Protein AF-A0AAE3VII7-F1 (afdb_monomer_lite)

Sequence (86 aa):
MVIRVHEADSNGPIAGSGEVFRGGALDVVQGMKLNPFNASLGPVEYMRKTLKAIGQDAVVLPEDANAASAVFIGVLIKSGYATLVD

Foldseek 3Di:
DKKFFFDADPVGGDPPHGDIDDDALLRRLVVVQPPPVRVPDDSLRSLCVVCVVLVNNVDDADPDNRSSSVSSVVVCCVRVRMDDDD

Organism: NCBI:txid760260

Radius of gyration: 11.88 Å; chains: 1; bounding box: 25×27×31 Å

pLDDT: mean 87.51, std 6.13, range [67.06, 94.94]

Secondary structure (DSSP, 8-state):
-EEEEPPEETTEE-TT-SEEEESSHHHHHHHHHTSTTTTTS-HHHHHHHHHHHTT-TTPPPPSSHHHHHHHHHHHHHHTTSEEE--

Structure (mmCIF, N/CA/C/O backbone):
data_AF-A0AAE3VII7-F1
#
_entry.id   AF-A0AAE3VII7-F1
#
loop_
_atom_site.group_PDB
_atom_site.id
_atom_site.type_symbol
_atom_site.label_atom_id
_atom_site.label_alt_id
_atom_site.label_comp_id
_atom_site.label_asym_id
_atom_site.label_entity_id
_atom_site.label_seq_id
_atom_site.pdbx_PDB_ins_code
_atom_site.Cartn_x
_atom_site.Cartn_y
_atom_site.Cartn_z
_atom_site.occupancy
_atom_site.B_iso_or_equiv
_atom_site.auth_seq_id
_atom_site.auth_comp_id
_atom_site.auth_asym_id
_atom_site.auth_atom_id
_atom_site.pdbx_PDB_model_num
ATOM 1 N N . MET A 1 1 ? 8.882 -12.182 -1.709 1.00 84.69 1 MET A N 1
ATOM 2 C CA . MET A 1 1 ? 8.015 -11.787 -2.838 1.00 84.69 1 MET A CA 1
ATOM 3 C C . MET A 1 1 ? 8.739 -10.755 -3.682 1.00 84.69 1 MET A C 1
ATOM 5 O O . MET A 1 1 ? 9.589 -10.047 -3.143 1.00 84.69 1 MET A O 1
ATOM 9 N N . VAL A 1 2 ? 8.408 -10.674 -4.969 1.00 89.50 2 VAL A N 1
ATOM 10 C CA . VAL A 1 2 ? 8.826 -9.575 -5.843 1.00 89.50 2 VAL A CA 1
ATOM 11 C C . VAL A 1 2 ? 7.566 -8.876 -6.332 1.00 89.50 2 VAL A C 1
ATOM 13 O O . VAL A 1 2 ? 6.622 -9.518 -6.786 1.00 89.50 2 VAL A O 1
ATOM 16 N N . ILE A 1 3 ? 7.524 -7.561 -6.170 1.00 90.62 3 ILE A N 1
ATOM 17 C CA . ILE A 1 3 ? 6.369 -6.748 -6.530 1.00 90.62 3 ILE A CA 1
ATOM 18 C C . ILE A 1 3 ? 6.836 -5.491 -7.237 1.00 90.62 3 ILE A C 1
ATOM 20 O O . ILE A 1 3 ? 7.804 -4.855 -6.822 1.00 90.62 3 ILE A O 1
ATOM 24 N N . ARG A 1 4 ? 6.137 -5.133 -8.306 1.00 90.75 4 ARG A N 1
ATOM 25 C CA . ARG A 1 4 ? 6.302 -3.857 -8.982 1.00 90.75 4 ARG A CA 1
ATOM 26 C C . ARG A 1 4 ? 5.216 -2.914 -8.509 1.00 90.75 4 ARG A C 1
ATOM 28 O O . ARG A 1 4 ? 4.044 -3.244 -8.649 1.00 90.75 4 ARG A O 1
ATOM 35 N N . VAL A 1 5 ? 5.599 -1.773 -7.954 1.00 89.56 5 VAL A N 1
ATOM 36 C CA . VAL A 1 5 ? 4.663 -0.704 -7.599 1.00 89.56 5 VAL A CA 1
ATOM 37 C C . VAL A 1 5 ? 4.657 0.293 -8.744 1.00 89.56 5 VAL A C 1
ATOM 39 O O . VAL A 1 5 ? 5.704 0.827 -9.099 1.00 89.56 5 VAL A O 1
ATOM 42 N N . HIS A 1 6 ? 3.488 0.505 -9.333 1.00 89.19 6 HIS A N 1
ATOM 43 C CA . HIS A 1 6 ? 3.296 1.372 -10.483 1.00 89.19 6 HIS A CA 1
ATOM 44 C C . HIS A 1 6 ? 3.223 2.836 -10.058 1.00 89.19 6 HIS A C 1
ATOM 46 O O . HIS A 1 6 ? 2.654 3.174 -9.017 1.00 89.19 6 HIS A O 1
ATOM 52 N N . GLU A 1 7 ? 3.780 3.710 -10.891 1.00 86.44 7 GLU A N 1
ATOM 53 C CA . GLU A 1 7 ? 3.530 5.143 -10.772 1.00 86.44 7 GLU A CA 1
ATOM 54 C C . GLU A 1 7 ? 2.053 5.425 -11.043 1.00 86.44 7 GLU A C 1
ATOM 56 O O . GLU A 1 7 ? 1.383 4.680 -11.761 1.00 86.44 7 GLU A O 1
ATOM 61 N N . ALA A 1 8 ? 1.547 6.509 -10.465 1.00 83.38 8 ALA A N 1
ATOM 62 C CA . ALA A 1 8 ? 0.169 6.928 -10.633 1.00 83.38 8 ALA A CA 1
ATOM 63 C C . ALA A 1 8 ? 0.116 8.367 -11.131 1.00 83.38 8 ALA A C 1
ATOM 65 O O . ALA A 1 8 ? 0.778 9.243 -10.570 1.00 83.38 8 ALA A O 1
ATOM 66 N N . ASP A 1 9 ? -0.695 8.606 -12.155 1.00 82.00 9 ASP A N 1
ATOM 67 C CA . ASP A 1 9 ? -1.021 9.937 -12.651 1.00 82.00 9 ASP A CA 1
ATOM 68 C C . ASP A 1 9 ? -2.490 10.286 -12.368 1.00 82.00 9 ASP A C 1
ATOM 70 O O . ASP A 1 9 ? -3.208 9.566 -11.669 1.00 82.00 9 ASP A O 1
ATOM 74 N N . SER A 1 10 ? -2.955 11.418 -12.899 1.00 77.56 10 SER A N 1
ATOM 75 C CA . SER A 1 10 ? -4.340 11.871 -12.736 1.00 77.56 10 SER A CA 1
ATOM 76 C C . SER A 1 10 ? -5.384 10.882 -13.275 1.00 77.56 10 SER A C 1
ATOM 78 O O . SER A 1 10 ? -6.540 10.967 -12.871 1.00 77.56 10 SER A O 1
ATOM 80 N N . ASN A 1 11 ? -4.996 9.950 -14.150 1.00 80.38 11 ASN A N 1
ATOM 81 C CA . ASN A 1 11 ? -5.864 8.911 -14.705 1.00 80.38 11 ASN A CA 1
ATOM 82 C C . ASN A 1 11 ? -5.780 7.564 -13.960 1.00 80.38 11 ASN A C 1
ATOM 84 O O . ASN A 1 11 ? -6.522 6.645 -14.307 1.00 80.38 11 ASN A O 1
ATOM 88 N N . GLY A 1 12 ? -4.922 7.435 -12.940 1.00 82.00 12 GLY A N 1
ATOM 89 C CA . GLY A 1 12 ? -4.745 6.201 -12.165 1.00 82.00 12 GLY A CA 1
ATOM 90 C C . GLY A 1 12 ? -3.358 5.559 -12.329 1.00 82.00 12 GLY A C 1
ATOM 91 O O . GLY A 1 12 ? -2.397 6.259 -12.643 1.00 82.00 12 GLY A O 1
ATOM 92 N N . PRO A 1 13 ? -3.209 4.250 -12.044 1.00 87.44 13 PRO A N 1
ATOM 93 C CA . PRO A 1 13 ? -1.921 3.566 -12.123 1.00 87.44 13 PRO A CA 1
ATOM 94 C C . PRO A 1 13 ? -1.468 3.338 -13.572 1.00 87.44 13 PRO A C 1
ATOM 96 O O . PRO A 1 13 ? -2.236 2.882 -14.421 1.00 87.44 13 PRO A O 1
ATOM 99 N N . ILE A 1 14 ? -0.188 3.588 -13.839 1.00 85.94 14 ILE A N 1
ATOM 100 C CA . ILE A 1 14 ? 0.437 3.400 -15.150 1.00 85.94 14 ILE A CA 1
ATOM 101 C C . ILE A 1 14 ? 1.012 1.980 -15.226 1.00 85.94 14 ILE A C 1
ATOM 103 O O . ILE A 1 14 ? 2.016 1.650 -14.594 1.00 85.94 14 ILE A O 1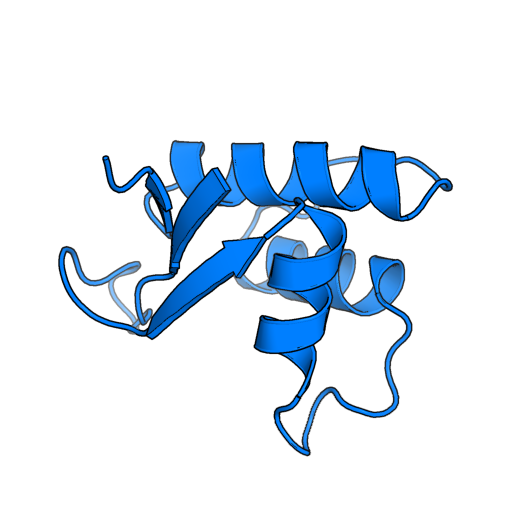
ATOM 107 N N . ALA A 1 15 ? 0.391 1.113 -16.023 1.00 79.81 15 ALA A N 1
ATOM 108 C CA . ALA A 1 15 ? 0.834 -0.273 -16.151 1.00 79.81 15 ALA A CA 1
ATOM 109 C C . ALA A 1 15 ? 2.289 -0.377 -16.653 1.00 79.81 15 ALA A C 1
ATOM 111 O O . ALA A 1 15 ? 2.688 0.271 -17.618 1.00 79.81 15 ALA A O 1
ATOM 112 N N . GLY A 1 16 ? 3.086 -1.231 -16.004 1.00 79.62 16 GLY A N 1
ATOM 113 C CA . GLY A 1 16 ? 4.480 -1.491 -16.388 1.00 79.62 16 GLY A CA 1
ATOM 114 C C . GLY A 1 16 ? 5.495 -0.420 -15.967 1.00 79.62 16 GLY A C 1
ATOM 115 O O . GLY A 1 16 ? 6.689 -0.618 -16.201 1.00 79.62 16 GLY A O 1
ATOM 116 N N . SER A 1 17 ? 5.062 0.663 -15.314 1.00 84.25 17 SER A N 1
ATOM 117 C CA . SER A 1 17 ? 5.946 1.697 -14.762 1.00 84.25 17 SER A CA 1
ATOM 118 C C . SER A 1 17 ? 6.378 1.396 -13.320 1.00 84.25 17 SER A C 1
ATOM 120 O O . SER A 1 17 ? 6.003 0.363 -12.746 1.00 84.25 17 SER A O 1
ATOM 122 N N . GLY A 1 18 ? 7.175 2.306 -12.755 1.00 85.94 18 GLY A N 1
ATOM 123 C CA . GLY A 1 18 ? 7.561 2.313 -11.350 1.00 85.94 18 GLY A CA 1
ATOM 124 C C . GLY A 1 18 ? 8.627 1.295 -10.947 1.00 85.94 18 GLY A C 1
ATOM 125 O O . GLY A 1 18 ? 9.301 0.675 -11.781 1.00 85.94 18 GLY A O 1
ATOM 126 N N . GLU A 1 19 ? 8.800 1.164 -9.635 1.00 89.12 19 GLU A N 1
ATOM 127 C CA . GLU A 1 19 ? 9.923 0.474 -9.004 1.00 89.12 19 GLU A CA 1
ATOM 128 C C . GLU A 1 19 ? 9.583 -0.964 -8.601 1.00 89.12 19 GLU A C 1
ATOM 130 O O . GLU A 1 19 ? 8.451 -1.298 -8.240 1.00 89.12 19 GLU A O 1
ATOM 135 N N . VAL A 1 20 ? 10.597 -1.831 -8.658 1.00 89.94 20 VAL A N 1
ATOM 136 C CA . VAL A 1 20 ? 10.492 -3.233 -8.247 1.00 89.94 20 VAL A CA 1
ATOM 1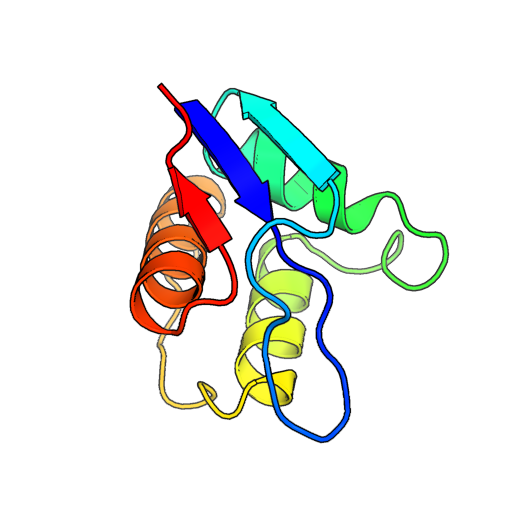37 C C . VAL A 1 20 ? 11.107 -3.402 -6.866 1.00 89.94 20 VAL A C 1
ATOM 139 O O . VAL A 1 20 ? 12.299 -3.175 -6.671 1.00 89.94 20 VAL A O 1
ATOM 142 N N . PHE A 1 21 ? 10.300 -3.889 -5.932 1.00 89.62 21 PHE A N 1
ATOM 143 C CA . PHE A 1 21 ? 10.702 -4.193 -4.568 1.00 89.62 21 PHE A CA 1
ATOM 144 C C . PHE A 1 21 ? 10.785 -5.708 -4.364 1.00 89.62 21 PHE A C 1
ATOM 146 O O . PHE A 1 21 ? 9.997 -6.482 -4.915 1.00 89.62 21 PHE A O 1
ATOM 153 N N . ARG A 1 22 ? 11.758 -6.142 -3.558 1.00 88.12 22 ARG A N 1
ATOM 154 C CA . ARG A 1 22 ? 12.011 -7.552 -3.233 1.00 88.12 22 ARG A CA 1
ATOM 155 C C . ARG A 1 22 ? 12.092 -7.716 -1.720 1.00 88.12 22 ARG A C 1
ATOM 157 O O . ARG A 1 22 ? 12.752 -6.917 -1.069 1.00 88.12 22 ARG A O 1
ATOM 164 N N . GLY A 1 23 ? 11.463 -8.757 -1.176 1.00 89.88 23 GLY A N 1
ATOM 165 C CA . GLY A 1 23 ? 11.537 -9.076 0.257 1.00 89.88 23 GLY A CA 1
ATOM 166 C C . GLY A 1 23 ? 10.224 -9.594 0.840 1.00 89.88 23 GLY A C 1
ATOM 167 O O . GLY A 1 23 ? 9.388 -10.132 0.106 1.00 89.88 23 GLY A O 1
ATOM 168 N N . GLY A 1 24 ? 10.052 -9.474 2.158 1.00 89.69 24 GLY A N 1
ATOM 169 C CA . GLY A 1 24 ? 8.758 -9.639 2.816 1.00 89.69 24 GLY A CA 1
ATOM 170 C C . GLY A 1 24 ? 7.837 -8.443 2.558 1.00 89.69 24 GLY A C 1
ATOM 171 O O . GLY A 1 24 ? 8.262 -7.420 2.025 1.00 89.69 24 GLY A O 1
ATOM 172 N N . ALA A 1 25 ? 6.561 -8.551 2.944 1.00 89.06 25 ALA A N 1
ATOM 173 C CA . ALA A 1 25 ? 5.601 -7.459 2.74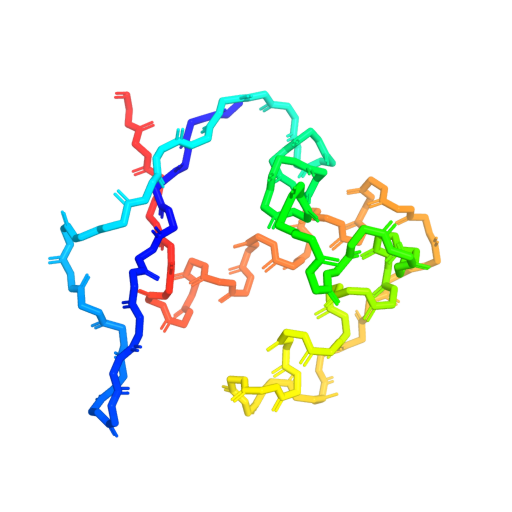9 1.00 89.06 25 ALA A CA 1
ATOM 174 C C . ALA A 1 25 ? 6.060 -6.181 3.469 1.00 89.06 25 ALA A C 1
ATOM 176 O O . ALA A 1 25 ? 5.989 -5.086 2.917 1.00 89.06 25 ALA A O 1
ATOM 177 N N . LEU A 1 26 ? 6.580 -6.338 4.690 1.00 89.81 26 LEU A N 1
ATOM 178 C CA . LEU A 1 26 ? 7.092 -5.229 5.482 1.00 89.81 26 LEU A CA 1
ATOM 179 C C . LEU A 1 26 ? 8.354 -4.600 4.871 1.00 89.81 26 LEU A C 1
ATOM 181 O O . LEU A 1 26 ? 8.449 -3.377 4.854 1.00 89.81 26 LEU A O 1
ATOM 185 N N . ASP A 1 27 ? 9.286 -5.394 4.332 1.00 89.81 27 ASP A N 1
ATOM 186 C CA . ASP A 1 27 ? 10.483 -4.873 3.650 1.00 89.81 27 ASP A CA 1
ATOM 187 C C . ASP A 1 27 ? 10.110 -4.010 2.442 1.00 89.81 27 ASP A C 1
ATOM 189 O O . ASP A 1 27 ? 10.666 -2.930 2.251 1.00 89.81 27 ASP A O 1
ATOM 193 N N . VAL A 1 28 ? 9.122 -4.451 1.657 1.00 88.94 28 VAL A N 1
ATOM 194 C CA . VAL A 1 28 ? 8.595 -3.684 0.521 1.00 88.94 28 VAL A CA 1
ATOM 195 C C . VAL A 1 28 ? 8.049 -2.337 0.995 1.00 88.94 28 VAL A C 1
ATOM 197 O O . VAL A 1 28 ? 8.439 -1.297 0.468 1.00 88.94 28 VAL A O 1
ATOM 200 N N . VAL A 1 29 ? 7.191 -2.334 2.021 1.00 89.31 29 VAL A N 1
ATOM 201 C CA . VAL A 1 29 ? 6.614 -1.099 2.582 1.00 89.31 29 VAL A CA 1
ATOM 202 C C . VAL A 1 29 ? 7.700 -0.172 3.125 1.00 89.31 29 VAL A C 1
ATOM 204 O O . VAL A 1 29 ? 7.620 1.044 2.948 1.00 89.31 29 VAL A O 1
ATOM 207 N N . GLN A 1 30 ? 8.733 -0.723 3.765 1.00 88.56 30 GLN A N 1
ATOM 208 C CA . GLN A 1 30 ? 9.874 0.060 4.230 1.00 88.56 30 GLN A CA 1
ATOM 209 C C . GLN A 1 30 ? 10.660 0.664 3.065 1.00 88.56 30 GLN A C 1
ATOM 211 O O . GLN A 1 30 ? 10.972 1.851 3.123 1.00 88.56 30 GLN A O 1
ATOM 216 N N . GLY A 1 31 ? 10.899 -0.096 1.994 1.00 86.50 31 GLY A N 1
ATOM 217 C CA . GLY A 1 31 ? 11.529 0.395 0.769 1.00 86.50 31 GLY A CA 1
ATOM 218 C C . GLY A 1 31 ? 10.760 1.558 0.140 1.00 86.50 31 GLY A C 1
ATOM 219 O O . GLY A 1 31 ? 11.340 2.609 -0.117 1.00 86.50 31 GLY A O 1
ATOM 220 N N . MET A 1 32 ? 9.438 1.426 -0.004 1.00 83.94 32 MET A N 1
ATOM 221 C CA . MET A 1 32 ? 8.564 2.488 -0.534 1.00 83.94 32 MET A CA 1
ATOM 222 C C . MET A 1 32 ? 8.593 3.770 0.322 1.00 83.94 32 MET A C 1
ATOM 224 O O . MET A 1 32 ? 8.388 4.885 -0.170 1.00 83.94 32 MET A O 1
ATOM 228 N N . LYS A 1 33 ? 8.847 3.616 1.625 1.00 83.75 33 LYS A N 1
ATOM 229 C CA . LYS A 1 33 ? 8.929 4.706 2.600 1.00 83.75 33 LYS A CA 1
ATOM 230 C C . LYS A 1 33 ? 10.232 5.493 2.570 1.00 83.75 33 LYS A C 1
ATOM 232 O O . LYS A 1 33 ? 10.243 6.584 3.136 1.00 83.75 33 LYS A O 1
ATOM 237 N N . LEU A 1 34 ? 11.302 4.977 1.964 1.00 75.81 34 LEU A N 1
ATOM 238 C CA . LEU A 1 34 ? 12.630 5.609 1.998 1.00 75.81 34 LEU A CA 1
ATOM 239 C C . LEU A 1 34 ? 12.700 6.957 1.260 1.00 75.81 34 LEU A C 1
ATOM 241 O O . LEU A 1 34 ? 13.725 7.633 1.297 1.00 75.81 34 LEU A O 1
ATOM 245 N N . ASN A 1 35 ? 11.596 7.404 0.663 1.00 72.56 35 ASN A N 1
ATOM 246 C CA . ASN A 1 35 ? 11.456 8.762 0.165 1.00 72.56 35 ASN A CA 1
ATOM 247 C C . ASN A 1 35 ? 11.473 9.793 1.316 1.00 72.56 35 ASN A C 1
ATOM 249 O O . ASN A 1 35 ? 10.761 9.623 2.313 1.00 72.56 35 ASN A O 1
ATOM 253 N N . PRO A 1 36 ? 12.203 10.918 1.173 1.00 67.38 36 PRO A N 1
ATOM 254 C CA . PRO A 1 36 ? 12.421 11.895 2.250 1.00 67.38 36 PRO A CA 1
ATOM 255 C C . PRO A 1 36 ? 11.127 12.497 2.821 1.00 67.38 36 PRO A C 1
ATOM 257 O O . PRO A 1 36 ? 11.092 12.917 3.973 1.00 67.38 36 PRO A O 1
ATOM 260 N N . PHE A 1 37 ? 10.034 12.480 2.057 1.00 68.75 37 PHE A N 1
ATOM 261 C CA . PHE A 1 37 ? 8.718 12.966 2.485 1.00 68.75 37 PHE A CA 1
ATOM 262 C C . PHE A 1 37 ? 7.969 12.023 3.440 1.00 68.75 37 PHE A C 1
ATOM 264 O O . PHE A 1 37 ? 7.032 12.453 4.113 1.00 68.75 37 PHE A O 1
ATOM 271 N N . ASN A 1 38 ? 8.349 10.743 3.494 1.00 76.38 38 ASN A N 1
ATOM 272 C CA . ASN A 1 38 ? 7.659 9.709 4.272 1.00 76.38 38 ASN A CA 1
ATOM 273 C C . ASN A 1 38 ? 8.566 9.021 5.305 1.00 76.38 38 ASN A C 1
ATOM 275 O O . ASN A 1 38 ? 8.080 8.196 6.083 1.00 76.38 38 ASN A O 1
ATOM 279 N N . ALA A 1 39 ? 9.849 9.394 5.360 1.00 72.88 39 ALA A N 1
ATOM 280 C CA . ALA A 1 39 ? 10.830 8.842 6.291 1.00 72.88 39 ALA A CA 1
ATOM 281 C C . ALA A 1 39 ? 10.396 8.968 7.765 1.00 72.88 39 ALA A C 1
ATOM 283 O O . ALA A 1 39 ? 10.611 8.043 8.547 1.00 72.88 39 ALA A O 1
ATOM 284 N N . SER A 1 40 ? 9.713 10.061 8.128 1.00 78.75 40 SER A N 1
ATOM 285 C CA . SER A 1 40 ? 9.240 10.312 9.499 1.00 78.75 40 SER A CA 1
ATOM 286 C C . SER A 1 40 ? 7.957 9.562 9.886 1.00 78.75 40 SER A C 1
ATOM 288 O O . SER A 1 40 ? 7.573 9.588 11.052 1.00 78.75 40 SER A O 1
ATOM 290 N N . LEU A 1 41 ? 7.255 8.923 8.942 1.00 82.50 41 LEU A N 1
ATOM 291 C CA . LEU A 1 41 ? 6.007 8.209 9.239 1.00 82.50 41 LEU A CA 1
ATOM 292 C C . LEU A 1 41 ? 6.293 6.811 9.795 1.00 82.50 41 LEU A C 1
ATOM 294 O O . LEU A 1 41 ? 7.253 6.163 9.394 1.00 82.50 41 LEU A O 1
ATOM 298 N N . GLY A 1 42 ? 5.433 6.287 10.669 1.00 85.81 42 GLY A N 1
ATOM 299 C CA . GLY A 1 42 ? 5.420 4.851 10.976 1.00 85.81 42 GLY A CA 1
ATOM 300 C C . GLY A 1 42 ? 4.999 4.027 9.744 1.00 85.81 42 GLY A C 1
ATOM 301 O O . GLY A 1 42 ? 4.324 4.563 8.866 1.00 85.81 42 GLY A O 1
ATOM 302 N N . PRO A 1 43 ? 5.375 2.738 9.630 1.00 86.62 43 PRO A N 1
ATOM 303 C CA . PRO A 1 43 ? 4.969 1.901 8.495 1.00 86.62 43 PRO A CA 1
ATOM 304 C C . PRO A 1 43 ? 3.442 1.823 8.343 1.00 86.62 43 PRO A C 1
ATOM 306 O O . PRO A 1 43 ? 2.935 2.023 7.245 1.00 86.62 43 PRO A O 1
ATOM 309 N N . VAL A 1 44 ? 2.698 1.623 9.437 1.00 90.38 44 VAL A N 1
ATOM 310 C CA . VAL A 1 44 ? 1.222 1.560 9.408 1.00 90.38 44 VAL A CA 1
ATOM 311 C C . VAL A 1 44 ? 0.598 2.901 9.026 1.00 90.38 44 VAL A C 1
ATOM 313 O O . VAL A 1 44 ? -0.289 2.948 8.178 1.00 90.38 44 VAL A O 1
ATOM 316 N N . GLU A 1 45 ? 1.108 3.999 9.578 1.00 90.31 45 GLU A N 1
ATOM 317 C CA . GLU A 1 45 ? 0.630 5.347 9.253 1.00 90.31 45 GLU A CA 1
ATOM 318 C C . GLU A 1 45 ? 0.887 5.709 7.786 1.00 90.31 45 GLU A C 1
ATOM 320 O O . GLU A 1 45 ? 0.017 6.268 7.118 1.00 90.31 45 GLU A O 1
ATOM 325 N N . TYR A 1 46 ? 2.047 5.322 7.249 1.00 90.94 46 TYR A N 1
ATOM 326 C CA . TYR A 1 46 ? 2.329 5.439 5.822 1.00 90.94 46 TYR A CA 1
ATOM 327 C C . TYR A 1 46 ? 1.322 4.645 4.983 1.00 90.94 46 TYR A C 1
ATOM 329 O O . TYR A 1 46 ? 0.734 5.204 4.059 1.00 90.94 46 TYR A O 1
ATOM 337 N N . MET A 1 47 ? 1.071 3.377 5.324 1.00 92.94 47 MET A N 1
ATOM 338 C CA . MET A 1 47 ? 0.115 2.544 4.589 1.00 92.94 47 MET A CA 1
ATOM 339 C C . MET A 1 47 ? -1.295 3.148 4.608 1.00 92.94 47 MET A C 1
ATOM 341 O O . MET A 1 47 ? -1.921 3.252 3.557 1.00 92.94 47 MET A O 1
ATOM 345 N N . ARG A 1 48 ? -1.773 3.633 5.763 1.00 91.94 48 ARG A N 1
ATOM 346 C CA . ARG A 1 48 ? -3.072 4.325 5.880 1.00 91.94 48 ARG A CA 1
ATOM 347 C C . ARG A 1 48 ? -3.139 5.578 5.014 1.00 91.94 48 ARG A C 1
ATOM 349 O O . ARG A 1 48 ? -4.122 5.787 4.306 1.00 91.94 48 ARG A O 1
ATOM 356 N N . LYS A 1 49 ? -2.090 6.404 5.045 1.00 90.50 49 LYS A N 1
ATOM 357 C CA . LYS A 1 49 ? -2.002 7.622 4.232 1.00 90.50 49 LYS A CA 1
ATOM 358 C C . LYS A 1 49 ? -2.056 7.296 2.738 1.00 90.50 49 LYS A C 1
ATOM 360 O O . LYS A 1 49 ? -2.788 7.958 2.006 1.00 90.50 49 LYS A O 1
ATOM 365 N N . THR A 1 50 ? -1.329 6.270 2.303 1.00 89.94 50 THR A N 1
ATOM 366 C CA . THR A 1 50 ? -1.312 5.827 0.904 1.00 89.94 50 THR A CA 1
ATOM 367 C C . THR A 1 50 ? -2.662 5.261 0.475 1.00 89.94 50 THR A C 1
ATOM 369 O O . THR A 1 50 ? -3.170 5.658 -0.568 1.00 89.94 50 THR A O 1
ATOM 372 N N . LEU A 1 51 ? -3.296 4.415 1.296 1.00 92.12 51 LEU A N 1
ATOM 373 C CA . LEU A 1 51 ? -4.642 3.894 1.028 1.00 92.12 51 LEU A CA 1
ATOM 374 C C . LEU A 1 51 ? -5.663 5.019 0.876 1.00 92.12 51 LEU A C 1
ATOM 376 O O . LEU A 1 51 ? -6.423 5.033 -0.087 1.00 92.12 51 LEU A O 1
ATOM 380 N N . LYS A 1 52 ? -5.627 6.012 1.767 1.00 91.31 52 LYS A N 1
ATOM 381 C CA . LYS A 1 52 ? -6.483 7.195 1.660 1.00 91.31 52 LYS A CA 1
ATOM 382 C C . LYS A 1 52 ? -6.240 7.969 0.360 1.00 91.31 52 LYS A C 1
ATOM 384 O O . LYS A 1 52 ? -7.199 8.418 -0.259 1.00 91.31 52 LYS A O 1
ATOM 389 N N . ALA A 1 53 ? -4.984 8.105 -0.068 1.00 87.38 53 ALA A N 1
ATOM 390 C CA . ALA A 1 53 ? -4.634 8.803 -1.307 1.00 87.38 53 ALA A CA 1
ATOM 391 C C . ALA A 1 53 ? -5.174 8.104 -2.568 1.00 87.38 53 ALA A C 1
ATOM 393 O O . ALA A 1 53 ? -5.517 8.784 -3.528 1.00 87.38 53 ALA A O 1
ATOM 394 N N . ILE A 1 54 ? -5.299 6.773 -2.548 1.00 87.19 54 ILE A N 1
ATOM 395 C CA . ILE A 1 54 ? -5.867 5.982 -3.654 1.00 87.19 54 ILE A CA 1
ATOM 396 C C . ILE A 1 54 ? -7.36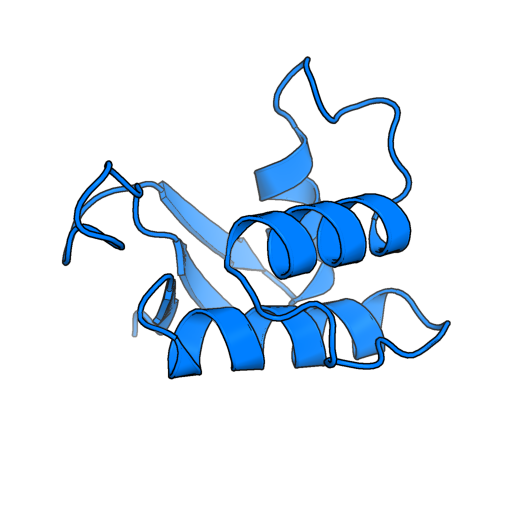7 5.673 -3.478 1.00 87.19 54 ILE A C 1
ATOM 398 O O . ILE A 1 54 ? -7.902 4.796 -4.154 1.00 87.19 54 ILE A O 1
ATOM 402 N N . GLY A 1 55 ? -8.053 6.351 -2.548 1.00 88.69 55 GLY A N 1
ATOM 403 C CA . GLY A 1 55 ? -9.494 6.182 -2.312 1.00 88.69 55 GLY A CA 1
ATOM 404 C C . GLY A 1 55 ? -9.894 4.870 -1.622 1.00 88.69 55 GLY A C 1
ATOM 405 O O . GLY A 1 55 ? -11.036 4.440 -1.737 1.00 88.69 55 GLY A O 1
ATOM 406 N N . GLN A 1 56 ? -8.967 4.217 -0.921 1.00 90.38 56 GLN A N 1
ATOM 407 C CA . GLN A 1 56 ? -9.168 2.966 -0.178 1.00 90.38 56 GLN A CA 1
ATOM 408 C C . GLN A 1 56 ? -9.211 3.208 1.343 1.00 90.38 56 GLN A C 1
ATOM 410 O O . GLN A 1 56 ? -8.699 2.404 2.121 1.00 90.38 56 GLN A O 1
ATOM 415 N N . ASP A 1 57 ? -9.786 4.326 1.798 1.00 90.94 57 ASP A N 1
ATOM 416 C CA . ASP A 1 57 ? -9.796 4.699 3.222 1.00 90.94 57 ASP A CA 1
ATOM 417 C C . ASP A 1 57 ? -10.617 3.740 4.104 1.00 90.94 57 ASP A C 1
ATOM 419 O O . ASP A 1 57 ? -10.338 3.609 5.294 1.00 90.94 57 ASP A O 1
ATOM 423 N N . ALA A 1 58 ? -11.565 3.013 3.507 1.00 90.94 58 ALA A N 1
ATOM 424 C CA . ALA A 1 58 ? -12.369 1.997 4.183 1.00 90.94 58 ALA A CA 1
ATOM 425 C C . ALA A 1 58 ? -11.582 0.727 4.566 1.00 90.94 58 ALA A C 1
ATOM 427 O O . ALA A 1 58 ? -12.082 -0.106 5.326 1.00 90.94 58 ALA A O 1
ATOM 428 N N . VAL A 1 59 ? -10.366 0.538 4.040 1.00 91.62 59 VAL A N 1
ATOM 429 C CA . VAL A 1 59 ? -9.541 -0.632 4.358 1.00 91.62 59 VAL A CA 1
ATOM 430 C C . VAL A 1 59 ? -8.992 -0.507 5.777 1.00 91.62 59 VAL A C 1
ATOM 432 O O . VAL A 1 59 ? -8.159 0.348 6.080 1.00 91.62 59 VAL A O 1
ATOM 435 N N . VAL A 1 60 ? -9.406 -1.431 6.643 1.00 92.12 60 VAL A N 1
ATOM 436 C CA . VAL A 1 60 ? -8.883 -1.533 8.007 1.00 92.12 60 VAL A CA 1
ATOM 437 C C . VAL A 1 60 ? -7.565 -2.300 7.992 1.00 92.12 60 VAL A C 1
ATOM 439 O O . VAL A 1 60 ? -7.523 -3.486 7.665 1.00 92.12 60 VAL A O 1
ATOM 442 N N . LEU A 1 61 ? -6.483 -1.619 8.371 1.00 92.56 61 LEU A N 1
ATOM 443 C CA . LEU A 1 61 ? -5.188 -2.256 8.589 1.00 92.56 61 LEU A CA 1
ATOM 444 C C . LEU A 1 61 ? -5.074 -2.774 10.032 1.00 92.56 61 LEU A C 1
ATOM 446 O O . LEU A 1 61 ? -5.403 -2.021 10.955 1.00 92.56 61 LEU A O 1
ATOM 450 N N . PRO A 1 62 ? -4.586 -4.011 10.240 1.00 92.31 62 PRO A N 1
ATOM 451 C CA . PRO A 1 62 ? -4.270 -4.531 11.567 1.00 92.31 62 PRO A CA 1
ATOM 452 C C . PRO A 1 62 ? -3.142 -3.728 12.239 1.00 92.31 62 PRO A C 1
ATOM 454 O O . PRO A 1 62 ? -2.418 -2.974 11.589 1.00 92.31 62 PRO A O 1
ATOM 457 N N . GLU A 1 63 ? -2.994 -3.892 13.554 1.00 88.81 63 GLU A N 1
ATOM 458 C CA . GLU A 1 63 ? -1.974 -3.179 14.340 1.00 88.81 63 GLU A CA 1
ATOM 459 C C . GLU A 1 63 ? -0.561 -3.732 14.118 1.00 88.81 63 GLU A C 1
ATOM 461 O O . GLU A 1 63 ? 0.414 -2.980 14.134 1.00 88.81 63 GLU A O 1
ATOM 466 N N . ASP A 1 64 ? -0.445 -5.040 13.866 1.00 91.94 64 ASP A N 1
ATOM 467 C CA . ASP A 1 64 ? 0.828 -5.660 13.513 1.00 91.94 64 ASP A CA 1
ATOM 468 C C . ASP A 1 64 ? 1.297 -5.175 12.136 1.00 91.94 64 ASP A C 1
ATOM 470 O O . ASP A 1 64 ? 0.603 -5.321 11.127 1.00 91.94 64 ASP A O 1
ATOM 474 N N . ALA A 1 65 ? 2.506 -4.618 12.085 1.00 89.50 65 ALA A N 1
ATOM 475 C CA . ALA A 1 65 ? 3.035 -4.003 10.875 1.00 89.50 65 ALA A CA 1
ATOM 476 C C . ALA A 1 65 ? 3.226 -5.010 9.733 1.00 89.50 65 ALA A C 1
ATOM 478 O O . ALA A 1 65 ? 3.080 -4.641 8.567 1.00 89.50 65 ALA A O 1
ATOM 479 N N . ASN A 1 66 ? 3.545 -6.269 10.037 1.00 90.31 66 ASN A N 1
ATOM 480 C CA . ASN A 1 66 ? 3.793 -7.280 9.016 1.00 90.31 66 ASN A CA 1
ATOM 481 C C . ASN A 1 66 ? 2.474 -7.751 8.384 1.00 90.31 66 ASN A C 1
ATOM 483 O O . ASN A 1 66 ? 2.323 -7.729 7.160 1.00 90.31 66 ASN A O 1
ATOM 487 N N . ALA A 1 67 ? 1.473 -8.055 9.212 1.00 92.25 67 ALA A N 1
ATOM 488 C CA . ALA A 1 67 ? 0.115 -8.352 8.774 1.00 92.25 67 ALA A CA 1
ATOM 489 C C . ALA A 1 67 ? -0.506 -7.168 8.014 1.00 92.25 67 ALA A C 1
ATOM 491 O O . ALA A 1 67 ? -1.129 -7.359 6.968 1.00 92.25 67 ALA A O 1
ATOM 492 N N . ALA A 1 68 ? -0.285 -5.937 8.485 1.00 94.12 68 ALA A N 1
ATOM 493 C CA . ALA A 1 68 ? -0.778 -4.733 7.824 1.00 94.12 68 ALA A CA 1
ATOM 494 C C . ALA A 1 68 ? -0.145 -4.545 6.451 1.00 94.12 68 ALA A C 1
ATOM 496 O O . ALA A 1 68 ? -0.846 -4.223 5.494 1.00 94.12 68 ALA A O 1
ATOM 497 N N . SER A 1 69 ? 1.152 -4.827 6.338 1.00 93.62 69 SER A N 1
ATOM 498 C CA . SER A 1 69 ? 1.861 -4.783 5.062 1.00 93.62 69 SER A CA 1
ATOM 499 C C . SER A 1 69 ? 1.298 -5.799 4.074 1.00 93.62 69 SER A C 1
ATOM 501 O O . SER A 1 69 ? 1.093 -5.463 2.913 1.00 93.62 69 SER A O 1
ATOM 503 N N . ALA A 1 70 ? 0.974 -7.015 4.517 1.00 93.56 70 ALA A N 1
ATOM 504 C CA . ALA A 1 70 ? 0.361 -8.016 3.646 1.00 93.56 70 ALA A CA 1
ATOM 505 C C . ALA A 1 70 ? -1.016 -7.567 3.118 1.00 93.56 70 ALA A C 1
ATOM 507 O O . ALA A 1 70 ? -1.280 -7.678 1.919 1.00 93.56 70 ALA A O 1
ATOM 508 N N . VAL A 1 71 ? -1.871 -7.008 3.986 1.00 94.94 71 VAL A N 1
ATOM 509 C CA . VAL A 1 71 ? -3.180 -6.456 3.587 1.00 94.94 71 VAL A CA 1
ATOM 510 C C . VAL A 1 71 ? -3.003 -5.292 2.613 1.00 94.94 71 VAL A C 1
ATOM 512 O O . VAL A 1 71 ? -3.625 -5.277 1.553 1.00 94.94 71 VAL A O 1
ATOM 515 N N . PHE A 1 72 ? -2.124 -4.347 2.943 1.00 94.31 72 PHE A N 1
ATOM 516 C CA . PHE A 1 72 ? -1.826 -3.179 2.120 1.00 94.31 72 PHE A CA 1
ATOM 517 C C . PHE A 1 72 ? -1.372 -3.567 0.710 1.00 94.31 72 PHE A C 1
ATOM 519 O O . PHE A 1 72 ? -1.944 -3.103 -0.274 1.00 94.31 72 PHE A O 1
ATOM 526 N N . ILE A 1 73 ? -0.398 -4.473 0.607 1.00 92.88 73 ILE A N 1
ATOM 527 C CA . ILE A 1 73 ? 0.109 -4.975 -0.673 1.00 92.88 73 ILE A CA 1
ATOM 528 C C . ILE A 1 73 ? -1.002 -5.666 -1.471 1.00 92.88 73 ILE A C 1
ATOM 530 O O . ILE A 1 73 ? -1.146 -5.422 -2.669 1.00 92.88 73 ILE A O 1
ATOM 534 N N . GLY A 1 74 ? -1.836 -6.473 -0.811 1.00 93.50 74 GLY A N 1
ATOM 535 C CA . GLY A 1 74 ? -2.991 -7.103 -1.448 1.00 9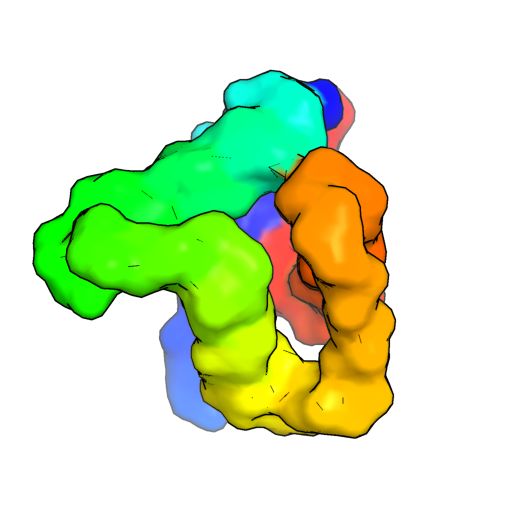3.50 74 GLY A CA 1
ATOM 536 C C . GLY A 1 74 ? -3.979 -6.090 -2.036 1.00 93.50 74 GLY A C 1
ATOM 537 O O . GLY A 1 74 ? -4.518 -6.319 -3.119 1.00 93.50 74 GLY A O 1
ATOM 538 N N . VAL A 1 75 ? -4.190 -4.956 -1.363 1.00 94.12 75 VAL A N 1
ATOM 539 C CA . VAL A 1 75 ? -5.030 -3.864 -1.877 1.00 94.12 75 VAL A CA 1
ATOM 540 C C . VAL A 1 75 ? -4.372 -3.169 -3.064 1.00 94.12 75 VAL A C 1
ATOM 542 O O . VAL A 1 75 ? -5.043 -2.974 -4.072 1.00 94.12 75 VAL A O 1
ATOM 545 N N . LEU A 1 76 ? -3.073 -2.857 -3.001 1.00 92.50 76 LEU A N 1
ATOM 546 C CA . LEU A 1 76 ? -2.366 -2.253 -4.138 1.00 92.50 76 LEU A CA 1
ATOM 547 C C . LEU A 1 76 ? -2.471 -3.118 -5.396 1.00 92.50 76 LEU A C 1
ATOM 549 O O . LEU A 1 76 ? -2.726 -2.590 -6.477 1.00 92.50 76 LEU A O 1
ATOM 553 N N . ILE A 1 77 ? -2.332 -4.438 -5.246 1.00 92.19 77 ILE A N 1
ATOM 554 C CA . ILE A 1 77 ? -2.456 -5.380 -6.360 1.00 92.19 77 ILE A CA 1
ATOM 555 C C . ILE A 1 77 ? -3.878 -5.387 -6.924 1.00 92.19 77 ILE A C 1
ATOM 557 O O . ILE A 1 77 ? -4.067 -5.245 -8.129 1.00 92.19 77 ILE A O 1
ATOM 561 N N . LYS A 1 78 ? -4.895 -5.504 -6.062 1.00 92.12 78 LYS A N 1
ATOM 562 C CA . LYS A 1 78 ? -6.305 -5.498 -6.490 1.00 92.12 78 LYS A CA 1
ATOM 563 C C . LYS A 1 78 ? -6.716 -4.194 -7.171 1.00 92.12 78 LYS A C 1
ATOM 565 O O . LYS A 1 78 ? -7.529 -4.226 -8.088 1.00 92.12 78 LYS A O 1
ATOM 570 N N . SER A 1 79 ? -6.151 -3.074 -6.735 1.00 89.69 79 SER A N 1
ATOM 571 C CA . SER A 1 79 ? -6.421 -1.748 -7.289 1.00 89.69 79 SER A CA 1
ATOM 572 C C . SER A 1 79 ? -5.550 -1.410 -8.509 1.00 89.69 79 SER A C 1
ATOM 574 O O . SER A 1 79 ? -5.653 -0.306 -9.031 1.00 89.69 79 SER A O 1
ATOM 576 N N . GLY A 1 80 ? -4.678 -2.322 -8.957 1.00 90.00 80 GLY A N 1
ATOM 577 C CA . GLY A 1 80 ? -3.813 -2.129 -10.127 1.00 90.00 80 GLY A CA 1
ATOM 578 C C . GLY A 1 80 ? -2.600 -1.219 -9.899 1.00 90.00 80 GLY A C 1
ATOM 579 O O . GLY A 1 80 ? -1.843 -0.979 -10.832 1.00 90.00 80 GLY A O 1
ATOM 580 N N . TYR A 1 81 ? -2.375 -0.744 -8.670 1.00 90.19 81 TYR A N 1
ATOM 581 C CA . TYR A 1 81 ? -1.196 0.049 -8.292 1.00 90.19 81 TYR A CA 1
ATOM 582 C C . TYR A 1 81 ? 0.051 -0.803 -8.084 1.00 90.19 81 TYR A C 1
ATOM 584 O O . TYR A 1 81 ? 1.150 -0.268 -7.968 1.00 90.19 81 TYR A O 1
ATOM 592 N N . ALA A 1 82 ? -0.095 -2.123 -8.025 1.00 91.75 82 ALA A N 1
ATOM 593 C CA . ALA A 1 82 ? 1.041 -3.015 -7.994 1.00 91.75 82 ALA A CA 1
ATOM 594 C C . ALA A 1 82 ? 0.765 -4.334 -8.716 1.00 91.75 82 ALA A C 1
ATOM 596 O O . ALA A 1 82 ? -0.378 -4.754 -8.870 1.00 91.75 82 ALA A O 1
ATOM 597 N N . THR A 1 83 ? 1.824 -5.016 -9.131 1.00 92.88 83 THR A N 1
ATOM 598 C CA . THR A 1 83 ? 1.750 -6.344 -9.745 1.00 92.88 83 THR A CA 1
ATOM 599 C C . THR A 1 83 ? 2.804 -7.260 -9.148 1.00 92.88 83 THR A C 1
ATOM 601 O O . THR A 1 83 ? 3.935 -6.846 -8.888 1.00 92.88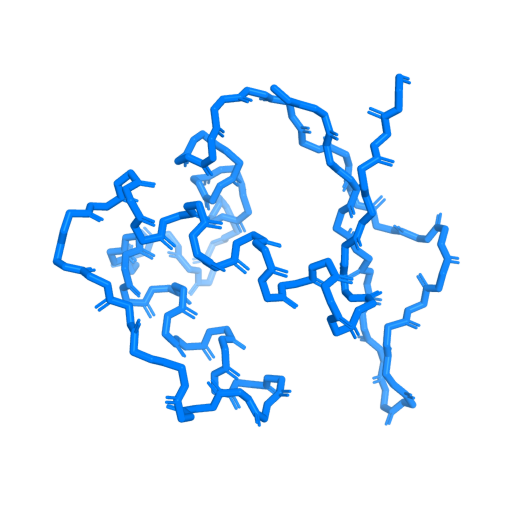 83 THR A O 1
ATOM 604 N N . LEU A 1 84 ? 2.430 -8.518 -8.907 1.00 90.00 84 LEU A N 1
ATOM 605 C CA . LEU A 1 84 ? 3.405 -9.549 -8.570 1.00 90.00 84 LEU A CA 1
ATOM 606 C C . LEU A 1 84 ? 4.261 -9.824 -9.802 1.00 90.00 84 LEU A C 1
ATOM 608 O O . LEU A 1 84 ? 3.735 -9.993 -10.902 1.00 90.00 84 LEU A O 1
ATOM 612 N N . VAL A 1 85 ? 5.571 -9.843 -9.597 1.00 86.19 85 VAL A N 1
ATOM 613 C CA . VAL A 1 85 ? 6.547 -10.194 -10.626 1.00 86.19 85 VAL A CA 1
ATOM 614 C C . VAL A 1 85 ? 7.087 -11.570 -10.256 1.00 86.19 85 VAL A C 1
ATOM 616 O O . VAL A 1 85 ? 7.461 -11.776 -9.100 1.00 86.19 85 VAL A O 1
ATOM 619 N N . ASP A 1 86 ? 7.058 -12.496 -11.210 1.00 67.06 86 ASP A N 1
ATOM 620 C CA . ASP A 1 86 ? 7.666 -13.827 -11.082 1.00 67.06 86 ASP A CA 1
ATOM 621 C C . ASP A 1 86 ? 9.199 -13.739 -11.197 1.00 67.06 86 ASP A C 1
ATOM 623 O O . ASP A 1 86 ? 9.683 -12.964 -12.061 1.00 67.06 86 ASP A O 1
#